Protein AF-A0A372L8Y6-F1 (afdb_monomer)

Radius of gyration: 13.21 Å; Cα contacts (8 Å, |Δi|>4): 202; chains: 1; bounding box: 36×25×29 Å

pLDDT: mean 92.9, std 7.38, range [59.97, 98.44]

Nearest PDB structures (foldseek):
  2rij-assembly1_A  TM=4.657E-01  e=1.083E+00  Campylobacter jejuni

Organism: NCBI:txid2303991

Structure (mmCIF, N/CA/C/O backbone):
data_AF-A0A372L8Y6-F1
#
_entry.id   AF-A0A372L8Y6-F1
#
loop_
_atom_site.group_PDB
_atom_site.id
_atom_site.type_symbol
_atom_site.label_atom_id
_atom_site.label_alt_id
_atom_site.label_comp_id
_atom_site.label_asym_id
_atom_site.label_entity_id
_atom_site.label_seq_id
_atom_site.pdbx_PDB_ins_code
_atom_site.Cartn_x
_atom_site.Cartn_y
_atom_site.Cartn_z
_atom_site.occupancy
_atom_site.B_iso_or_equiv
_atom_site.auth_seq_id
_atom_site.auth_comp_id
_atom_site.auth_asym_id
_atom_site.auth_atom_id
_atom_site.pdbx_PDB_model_num
ATOM 1 N N . MET A 1 1 ? 13.434 10.264 12.057 1.00 64.44 1 MET A N 1
ATOM 2 C CA . MET A 1 1 ? 13.330 9.261 10.989 1.00 64.44 1 MET A CA 1
ATOM 3 C C . MET A 1 1 ? 11.867 9.217 10.657 1.00 64.44 1 MET A C 1
ATOM 5 O O . MET A 1 1 ? 1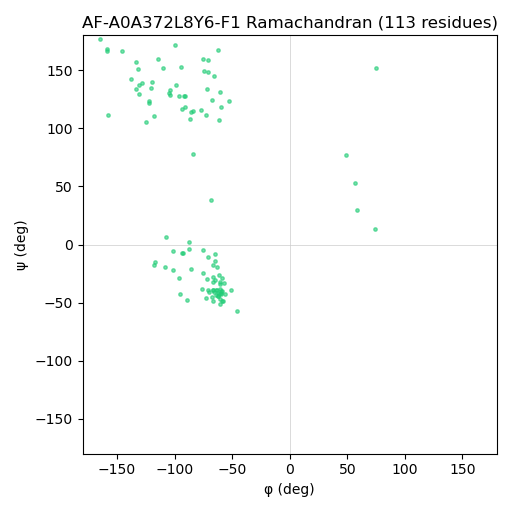1.068 8.880 11.531 1.00 64.44 1 MET A O 1
ATOM 9 N N . ASP A 1 2 ? 11.541 9.712 9.476 1.00 88.69 2 ASP A N 1
ATOM 10 C CA . ASP A 1 2 ? 10.161 9.926 9.073 1.00 88.69 2 ASP A CA 1
ATOM 11 C C . ASP A 1 2 ? 9.688 8.659 8.370 1.00 88.69 2 ASP A C 1
ATOM 13 O O . ASP A 1 2 ? 10.374 8.133 7.499 1.00 88.69 2 ASP A O 1
ATOM 17 N N . ILE A 1 3 ? 8.555 8.111 8.807 1.00 93.94 3 ILE A N 1
ATOM 18 C CA . ILE A 1 3 ? 7.984 6.907 8.205 1.00 93.94 3 ILE A CA 1
ATOM 19 C C . ILE A 1 3 ? 6.808 7.329 7.344 1.00 93.94 3 ILE A C 1
ATOM 21 O O . ILE A 1 3 ? 5.892 8.003 7.815 1.00 93.94 3 ILE A O 1
ATOM 25 N N . GLU A 1 4 ? 6.808 6.877 6.099 1.00 95.62 4 GLU A N 1
ATOM 26 C CA . GLU A 1 4 ? 5.726 7.103 5.155 1.00 95.62 4 GLU A CA 1
ATOM 27 C C . GLU A 1 4 ? 5.140 5.770 4.698 1.00 95.62 4 GLU A C 1
ATOM 29 O O . GLU A 1 4 ? 5.857 4.802 4.450 1.00 95.62 4 GLU A O 1
ATOM 34 N N . VAL A 1 5 ? 3.814 5.723 4.574 1.00 97.25 5 VAL A N 1
ATOM 35 C CA . VAL A 1 5 ? 3.105 4.593 3.968 1.00 97.25 5 VAL A CA 1
ATOM 36 C C . VAL A 1 5 ? 2.117 5.139 2.945 1.00 97.25 5 VAL A C 1
ATOM 38 O O . VAL A 1 5 ? 1.373 6.077 3.246 1.00 97.25 5 VAL A O 1
ATOM 41 N N . PHE A 1 6 ? 2.132 4.607 1.725 1.00 97.81 6 PHE A N 1
ATOM 42 C CA . PHE A 1 6 ? 1.326 5.112 0.610 1.00 97.81 6 PHE A CA 1
ATOM 43 C C . PHE A 1 6 ? 1.111 4.061 -0.487 1.00 97.81 6 PHE A C 1
ATOM 45 O O . PHE A 1 6 ? 1.762 3.021 -0.506 1.00 97.81 6 PHE A O 1
ATOM 52 N N . ILE A 1 7 ? 0.202 4.349 -1.423 1.00 98.38 7 ILE A N 1
ATOM 53 C CA . ILE A 1 7 ? 0.027 3.583 -2.661 1.00 98.38 7 ILE A CA 1
ATOM 54 C C . ILE A 1 7 ? 0.812 4.268 -3.784 1.00 98.38 7 ILE A C 1
ATOM 56 O O . ILE A 1 7 ? 0.653 5.475 -4.015 1.00 98.38 7 ILE A O 1
ATOM 60 N N . GLY A 1 8 ? 1.651 3.500 -4.471 1.00 97.81 8 GLY A N 1
ATOM 61 C CA . GLY A 1 8 ? 2.464 3.913 -5.609 1.00 97.81 8 GLY A CA 1
ATOM 62 C C . GLY A 1 8 ? 2.073 3.227 -6.920 1.00 97.81 8 GLY A C 1
ATOM 63 O O . GLY A 1 8 ? 1.420 2.178 -6.932 1.00 97.81 8 GLY A O 1
ATOM 64 N N . ASP A 1 9 ? 2.469 3.845 -8.031 1.00 97.44 9 ASP A N 1
ATOM 65 C CA . ASP A 1 9 ? 2.286 3.320 -9.385 1.00 97.44 9 ASP A CA 1
ATOM 66 C C . ASP A 1 9 ? 3.415 2.348 -9.748 1.00 97.44 9 ASP A C 1
ATOM 68 O O . ASP A 1 9 ? 4.569 2.746 -9.870 1.00 97.44 9 ASP A O 1
ATOM 72 N N . LEU A 1 10 ? 3.085 1.070 -9.952 1.00 96.19 10 LEU A N 1
ATOM 73 C CA . LEU A 1 10 ? 4.059 0.053 -10.373 1.00 96.19 10 LEU A CA 1
ATOM 74 C C . LEU A 1 10 ? 4.517 0.219 -11.829 1.00 96.19 10 LEU A C 1
ATOM 76 O O . LEU A 1 10 ? 5.453 -0.450 -12.250 1.00 96.19 10 LEU A O 1
ATOM 80 N N . SER A 1 11 ? 3.849 1.079 -12.599 1.00 95.00 11 SER A N 1
ATOM 81 C CA . SER A 1 11 ? 4.221 1.415 -13.977 1.00 95.00 11 SER A CA 1
ATOM 82 C C . SER A 1 11 ? 5.234 2.561 -14.045 1.00 95.00 11 SER A C 1
ATOM 84 O O . SER A 1 11 ? 5.558 3.016 -15.143 1.00 95.00 11 SER A O 1
ATOM 86 N N . ASP A 1 12 ? 5.674 3.074 -12.893 1.00 93.94 12 ASP A N 1
ATOM 87 C CA . ASP A 1 12 ? 6.681 4.121 -12.809 1.00 93.94 12 ASP A CA 1
ATOM 88 C C . ASP A 1 12 ? 7.994 3.651 -13.466 1.00 93.94 12 ASP A C 1
ATOM 90 O O . ASP A 1 12 ? 8.566 2.659 -13.016 1.00 93.94 12 ASP A O 1
ATOM 94 N N . PRO A 1 13 ? 8.481 4.319 -14.532 1.00 91.75 13 PRO A N 1
ATOM 95 C CA . PRO A 1 13 ? 9.697 3.904 -15.231 1.00 91.75 13 PRO A CA 1
ATOM 96 C C . PRO A 1 13 ? 10.959 3.973 -14.363 1.00 91.75 13 PRO A C 1
ATOM 98 O O . PRO A 1 13 ? 11.948 3.327 -14.707 1.00 91.75 13 PRO A O 1
ATOM 101 N N . ASP A 1 14 ? 10.930 4.741 -13.271 1.00 90.06 14 ASP A N 1
ATOM 102 C CA . ASP A 1 14 ? 12.045 4.858 -12.329 1.00 90.06 14 ASP A CA 1
ATOM 103 C C . ASP A 1 14 ? 12.009 3.771 -11.235 1.00 90.06 14 ASP A C 1
ATOM 105 O O . ASP A 1 14 ? 12.933 3.674 -10.425 1.00 90.06 14 ASP A O 1
ATOM 109 N N . PHE A 1 15 ? 10.968 2.928 -11.219 1.00 93.06 15 PHE A N 1
ATOM 110 C CA . PHE A 1 15 ? 10.799 1.838 -10.266 1.00 93.06 15 PHE A CA 1
ATOM 111 C C . PHE A 1 15 ? 11.088 0.472 -10.893 1.00 93.06 15 PHE A C 1
ATOM 113 O O . PHE A 1 15 ? 10.522 0.098 -11.919 1.00 93.06 15 PHE A O 1
ATOM 120 N N . ASP A 1 16 ? 11.916 -0.323 -10.216 1.00 91.88 16 ASP A N 1
ATOM 121 C CA . ASP A 1 16 ? 12.190 -1.708 -10.581 1.00 91.88 16 ASP A CA 1
ATOM 122 C C . ASP A 1 16 ? 11.902 -2.648 -9.407 1.00 91.88 16 ASP A C 1
ATOM 124 O O . ASP A 1 16 ? 12.673 -2.767 -8.448 1.00 91.88 16 ASP A O 1
ATOM 128 N N . TYR A 1 17 ? 10.784 -3.365 -9.506 1.00 91.06 17 TYR A N 1
ATOM 129 C CA . TYR A 1 17 ? 10.394 -4.348 -8.503 1.00 91.06 17 TYR A CA 1
ATOM 130 C C . TYR A 1 17 ? 11.336 -5.563 -8.443 1.00 91.06 17 TYR A C 1
ATOM 132 O O . TYR A 1 17 ? 11.526 -6.151 -7.379 1.00 91.06 17 TYR A O 1
ATOM 140 N N . GLU A 1 18 ? 11.930 -5.963 -9.567 1.00 86.38 18 GLU A N 1
ATOM 141 C CA . GLU A 1 18 ? 12.688 -7.210 -9.681 1.00 86.38 18 GLU A CA 1
ATOM 142 C C . GLU A 1 18 ? 14.162 -7.023 -9.328 1.00 86.38 18 GLU A C 1
ATOM 144 O O . GLU A 1 18 ? 14.719 -7.809 -8.548 1.00 86.38 18 GLU A O 1
ATOM 149 N N . THR A 1 19 ? 14.794 -5.984 -9.879 1.00 73.69 19 THR A N 1
ATOM 150 C CA . THR A 1 19 ? 16.252 -5.817 -9.815 1.00 73.69 19 THR A CA 1
ATOM 151 C C . THR A 1 19 ? 16.734 -4.823 -8.766 1.00 73.69 19 THR A C 1
ATOM 153 O O . THR A 1 19 ? 17.932 -4.797 -8.494 1.00 73.69 19 THR A O 1
ATOM 156 N N . GLY A 1 20 ? 15.816 -4.126 -8.085 1.00 62.38 20 GLY A N 1
ATOM 157 C CA . GLY A 1 20 ? 16.058 -3.487 -6.793 1.00 62.38 20 GLY A CA 1
ATOM 158 C C . GLY A 1 20 ? 17.329 -2.642 -6.735 1.00 62.38 20 GLY A C 1
ATOM 159 O O . GLY A 1 20 ? 18.322 -3.078 -6.152 1.00 62.38 20 GLY A O 1
ATOM 160 N N . SER A 1 21 ? 17.316 -1.429 -7.298 1.00 62.97 21 SER A N 1
ATOM 161 C CA . SER A 1 21 ? 18.351 -0.452 -6.947 1.00 62.97 21 SER A CA 1
ATOM 162 C C . SER A 1 21 ? 18.214 -0.182 -5.452 1.00 62.97 21 SER A C 1
ATOM 164 O O . SER A 1 21 ? 17.258 0.452 -5.028 1.00 62.97 21 SER A O 1
ATOM 166 N N . TRP A 1 22 ? 19.140 -0.684 -4.636 1.00 70.00 22 TRP A N 1
ATOM 167 C CA . TRP A 1 22 ? 19.181 -0.464 -3.184 1.00 70.00 22 TRP A CA 1
ATOM 168 C C . TRP A 1 22 ? 19.510 1.002 -2.841 1.00 70.00 22 TRP A C 1
ATOM 170 O O . TRP A 1 22 ? 20.336 1.276 -1.982 1.00 70.00 22 TRP A O 1
ATOM 180 N N . SER A 1 23 ? 18.996 1.960 -3.600 1.00 80.31 23 SER A N 1
ATOM 181 C CA . SER A 1 23 ? 19.007 3.379 -3.296 1.00 80.31 23 SER A CA 1
ATOM 182 C C . SER A 1 23 ? 17.883 4.036 -4.092 1.00 80.31 23 SER A C 1
ATOM 184 O O . SER A 1 23 ? 17.946 4.094 -5.322 1.00 80.31 23 SER A O 1
ATOM 186 N N . GLY A 1 24 ? 16.851 4.505 -3.390 1.00 81.81 24 GLY A N 1
ATOM 187 C CA . GLY A 1 24 ? 15.766 5.313 -3.954 1.00 81.81 24 GLY A CA 1
ATOM 188 C C . GLY A 1 24 ? 14.759 4.556 -4.826 1.00 81.81 24 GLY A C 1
ATOM 189 O O . GLY A 1 24 ? 13.970 5.196 -5.512 1.00 81.81 24 GLY A O 1
ATOM 190 N N . ASN A 1 25 ? 14.759 3.221 -4.809 1.00 91.19 25 ASN A N 1
ATOM 191 C CA . ASN A 1 25 ? 13.838 2.410 -5.608 1.00 91.19 25 ASN A CA 1
ATOM 192 C C . ASN A 1 25 ? 12.482 2.233 -4.913 1.00 91.19 25 ASN A C 1
ATOM 194 O O . ASN A 1 25 ? 12.167 1.201 -4.308 1.00 91.19 25 ASN A O 1
ATOM 198 N N . ILE A 1 26 ? 11.687 3.290 -5.007 1.00 93.19 26 ILE A N 1
ATOM 199 C CA . ILE A 1 26 ? 10.307 3.349 -4.541 1.00 93.19 26 ILE A CA 1
ATOM 200 C C . ILE A 1 26 ? 9.428 3.852 -5.688 1.00 93.19 26 ILE A C 1
ATOM 202 O O . ILE A 1 26 ? 9.834 4.775 -6.392 1.00 93.19 26 ILE A O 1
ATOM 206 N N . PRO A 1 27 ? 8.233 3.282 -5.900 1.00 94.81 27 PRO A N 1
ATOM 207 C CA . PRO A 1 27 ? 7.361 3.741 -6.966 1.00 94.81 27 PRO A CA 1
ATOM 208 C C . PRO A 1 27 ? 6.787 5.115 -6.632 1.00 94.81 27 PRO A C 1
ATOM 210 O O . PRO A 1 27 ? 6.496 5.433 -5.472 1.00 94.81 27 PRO A O 1
ATOM 213 N N . LYS A 1 28 ? 6.539 5.920 -7.663 1.00 95.94 28 LYS A N 1
ATOM 214 C CA 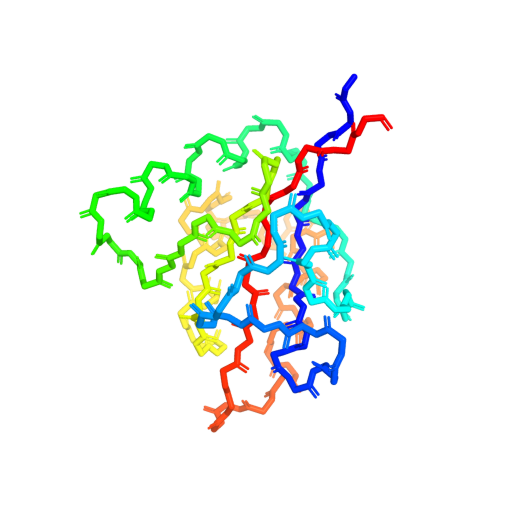. LYS A 1 28 ? 5.881 7.216 -7.541 1.00 95.94 28 LYS A CA 1
ATOM 215 C C . LYS A 1 28 ? 4.555 7.093 -6.799 1.00 95.94 28 LYS A C 1
ATOM 217 O O . LYS A 1 28 ? 3.632 6.398 -7.228 1.00 95.94 28 LYS A O 1
ATOM 222 N N . ARG A 1 29 ? 4.431 7.851 -5.709 1.00 97.31 29 ARG A N 1
ATOM 223 C CA . ARG A 1 29 ? 3.204 7.953 -4.915 1.00 97.31 29 ARG A CA 1
ATOM 224 C C . ARG A 1 29 ? 2.039 8.498 -5.746 1.00 97.31 29 ARG A C 1
ATOM 226 O O . ARG A 1 29 ? 2.149 9.559 -6.360 1.00 97.31 29 ARG A O 1
ATOM 233 N N . ILE A 1 30 ? 0.901 7.810 -5.675 1.00 98.06 30 ILE A N 1
ATOM 234 C CA . ILE A 1 30 ? -0.363 8.220 -6.305 1.00 98.06 30 ILE A CA 1
ATOM 235 C C . ILE A 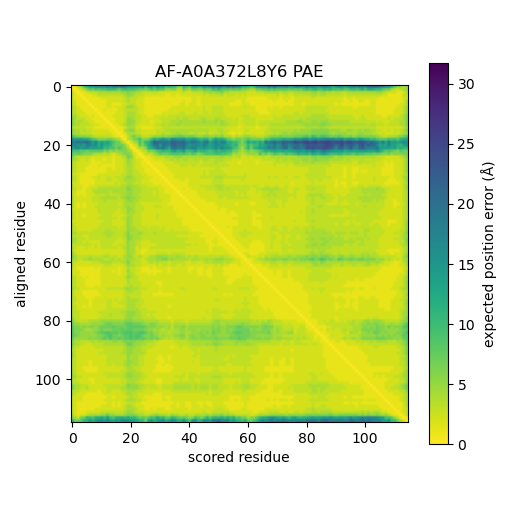1 30 ? -1.494 8.466 -5.300 1.00 98.06 30 ILE A C 1
ATOM 237 O O . ILE A 1 30 ? -2.460 9.141 -5.643 1.00 98.06 30 ILE A O 1
ATOM 241 N N . SER A 1 31 ? -1.379 7.977 -4.060 1.00 97.38 31 SER A N 1
ATOM 242 C CA . SER A 1 31 ? -2.352 8.248 -2.994 1.00 97.38 31 SER A CA 1
ATOM 243 C C . SER A 1 31 ? -1.906 9.348 -2.025 1.00 97.38 31 SER A C 1
ATOM 245 O O . SER A 1 31 ? -0.749 9.782 -1.992 1.00 97.38 31 SER A O 1
ATOM 247 N N . GLY A 1 32 ? -2.823 9.753 -1.143 1.00 96.31 32 GLY A N 1
ATOM 248 C CA . GLY A 1 32 ? -2.448 10.360 0.136 1.00 96.31 32 GLY A CA 1
ATOM 249 C C . GLY A 1 32 ? -1.648 9.38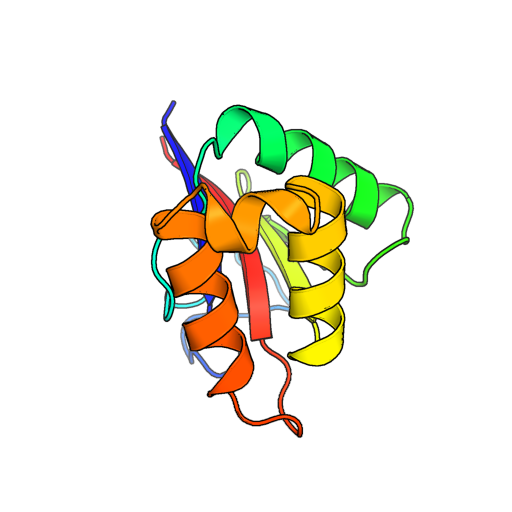9 1.017 1.00 96.31 32 GLY A C 1
ATOM 250 O O . GLY A 1 32 ? -1.588 8.189 0.738 1.00 96.31 32 GLY A O 1
ATOM 251 N N . TYR A 1 33 ? -1.031 9.909 2.074 1.00 96.31 33 TYR A N 1
ATOM 252 C CA . TYR A 1 33 ? -0.350 9.078 3.065 1.00 96.31 33 TYR A CA 1
ATOM 253 C C . TYR A 1 33 ? -1.349 8.353 3.965 1.00 96.31 33 TYR A C 1
ATOM 255 O O . TYR A 1 33 ? -2.429 8.868 4.262 1.00 96.31 33 TYR A O 1
ATOM 263 N N . PHE A 1 34 ? -0.961 7.169 4.421 1.00 96.25 34 PHE A N 1
ATOM 264 C CA . PHE A 1 34 ? -1.701 6.412 5.419 1.00 96.25 34 PHE A CA 1
ATOM 265 C C . PHE A 1 34 ? -1.555 7.083 6.793 1.00 96.25 34 PHE A C 1
ATOM 267 O O . PHE A 1 34 ? -0.437 7.436 7.182 1.00 96.25 34 PHE A O 1
ATOM 274 N N . PRO A 1 35 ? -2.648 7.258 7.558 1.00 94.62 35 PRO A N 1
ATOM 275 C CA . PRO A 1 35 ? -2.561 7.776 8.918 1.00 94.62 35 PRO A CA 1
ATOM 276 C C . PRO A 1 35 ? -1.821 6.801 9.840 1.00 94.62 35 PRO A C 1
ATOM 278 O O . PRO A 1 35 ? -1.974 5.588 9.722 1.00 94.62 35 PRO A O 1
ATOM 281 N N . ASN A 1 36 ? -1.065 7.332 10.804 1.00 93.31 36 ASN A N 1
ATOM 282 C CA . ASN A 1 36 ? -0.260 6.568 11.772 1.00 93.31 36 ASN A CA 1
ATOM 283 C C . ASN A 1 36 ? 0.777 5.610 11.135 1.00 93.31 36 ASN A C 1
ATOM 285 O O . ASN A 1 36 ? 0.821 4.429 11.497 1.00 93.31 36 ASN A O 1
ATOM 289 N N . PRO A 1 37 ? 1.651 6.092 10.231 1.00 94.56 37 PRO A N 1
ATOM 290 C CA . PRO A 1 37 ? 2.572 5.241 9.473 1.00 94.56 37 PRO A CA 1
ATOM 291 C C . PRO A 1 37 ? 3.543 4.452 10.369 1.00 94.56 37 PRO A C 1
ATOM 293 O O . PRO A 1 37 ? 3.822 3.292 10.079 1.00 94.56 37 PRO A O 1
ATOM 296 N N . HIS A 1 38 ? 3.950 5.001 11.521 1.00 93.75 38 HIS A N 1
ATOM 297 C CA . HIS A 1 38 ? 4.777 4.294 12.511 1.00 93.75 38 HIS A CA 1
ATOM 298 C C . HIS A 1 38 ? 4.139 3.007 13.059 1.00 93.75 38 HIS A C 1
ATOM 300 O O . HIS A 1 38 ? 4.854 2.075 13.416 1.00 93.75 38 HIS A O 1
ATOM 306 N N . ASN A 1 39 ? 2.805 2.931 13.114 1.00 93.06 39 ASN A N 1
ATOM 307 C CA . ASN A 1 39 ? 2.099 1.727 13.560 1.00 93.06 39 ASN A CA 1
ATOM 308 C C . ASN A 1 39 ? 1.885 0.720 12.423 1.00 93.06 39 ASN A C 1
ATOM 310 O O . ASN A 1 39 ? 1.621 -0.454 12.684 1.00 93.06 39 ASN A O 1
ATOM 314 N N . ILE A 1 40 ? 1.936 1.182 11.172 1.00 94.31 40 ILE A N 1
ATOM 315 C CA . ILE A 1 40 ? 1.591 0.392 9.985 1.00 94.31 40 ILE A CA 1
ATOM 316 C C . ILE A 1 40 ? 2.825 -0.224 9.368 1.00 94.31 40 ILE A C 1
ATOM 318 O O . ILE A 1 40 ? 2.789 -1.398 9.025 1.00 94.31 40 ILE A O 1
ATOM 322 N N . PHE A 1 41 ? 3.909 0.540 9.279 1.00 95.06 41 PHE A N 1
ATOM 323 C CA . PHE A 1 41 ? 5.185 0.083 8.753 1.00 95.06 41 PHE A CA 1
ATOM 324 C C . PHE A 1 41 ? 5.598 -1.293 9.303 1.00 95.06 41 PHE A C 1
ATOM 326 O O . PHE A 1 41 ? 5.705 -2.223 8.503 1.00 95.06 41 PHE A O 1
ATOM 333 N N . PRO A 1 42 ? 5.713 -1.508 10.633 1.00 94.19 42 PRO A N 1
ATOM 334 C CA . PRO A 1 42 ? 6.126 -2.812 11.151 1.00 94.19 42 PRO A CA 1
ATOM 335 C C . PRO A 1 42 ? 5.116 -3.924 10.841 1.00 94.19 42 PRO A C 1
ATOM 337 O O . PRO A 1 42 ? 5.513 -5.068 10.647 1.00 94.19 42 PRO A O 1
ATOM 340 N N . LYS A 1 43 ? 3.816 -3.609 10.754 1.00 95.12 43 LYS A N 1
ATOM 341 C CA . LYS A 1 43 ? 2.782 -4.588 10.383 1.00 95.12 43 LYS A CA 1
ATOM 342 C C . LYS A 1 43 ? 2.878 -4.980 8.911 1.00 95.12 43 LYS A C 1
ATOM 344 O O . LYS A 1 43 ? 2.659 -6.140 8.587 1.00 95.12 43 LYS A O 1
ATOM 349 N N . LEU A 1 44 ? 3.170 -4.028 8.024 1.00 94.69 44 LEU A N 1
ATOM 350 C CA . LEU A 1 44 ? 3.303 -4.308 6.598 1.00 94.69 44 LEU A CA 1
ATOM 351 C C . LEU A 1 44 ? 4.534 -5.174 6.328 1.00 94.69 44 LEU A C 1
ATOM 353 O O . LEU A 1 44 ? 4.422 -6.169 5.618 1.00 94.69 44 LEU A O 1
ATOM 357 N N . VAL A 1 45 ? 5.669 -4.828 6.941 1.00 95.06 45 VAL A N 1
ATOM 358 C CA . VAL A 1 45 ? 6.901 -5.625 6.858 1.00 95.06 45 VAL A CA 1
ATOM 359 C C . VAL A 1 45 ? 6.648 -7.048 7.362 1.00 95.06 45 VAL A C 1
ATOM 361 O O . VAL A 1 45 ? 6.916 -8.002 6.640 1.00 95.06 45 VAL A O 1
ATOM 364 N N . ASP A 1 46 ? 6.013 -7.203 8.528 1.00 95.75 46 ASP A N 1
ATOM 365 C CA . ASP A 1 46 ? 5.670 -8.517 9.090 1.00 95.75 46 ASP A CA 1
ATOM 366 C C . ASP A 1 46 ? 4.750 -9.340 8.165 1.00 95.75 46 ASP A C 1
ATOM 368 O O . ASP A 1 46 ? 4.969 -10.537 7.979 1.00 95.75 46 ASP A O 1
ATOM 372 N N . LYS A 1 47 ? 3.760 -8.710 7.514 1.00 95.19 47 LYS A N 1
ATOM 373 C CA . LYS A 1 47 ? 2.890 -9.373 6.525 1.00 95.19 47 LYS A CA 1
ATOM 374 C C . LYS A 1 47 ? 3.651 -9.844 5.283 1.00 95.19 47 LYS A C 1
ATOM 376 O O . LYS A 1 47 ? 3.355 -10.926 4.771 1.00 95.19 47 LYS A O 1
ATOM 381 N N . ILE A 1 48 ? 4.614 -9.058 4.801 1.00 95.19 48 ILE A N 1
ATOM 382 C CA . ILE A 1 48 ? 5.482 -9.427 3.673 1.00 95.19 48 ILE A CA 1
ATOM 383 C C . ILE A 1 48 ? 6.392 -10.595 4.071 1.00 95.19 48 ILE A C 1
ATOM 385 O O . ILE A 1 48 ? 6.438 -11.607 3.370 1.00 95.19 48 ILE A O 1
ATOM 389 N N . ASP A 1 49 ? 7.053 -10.503 5.224 1.00 94.75 49 ASP A N 1
AT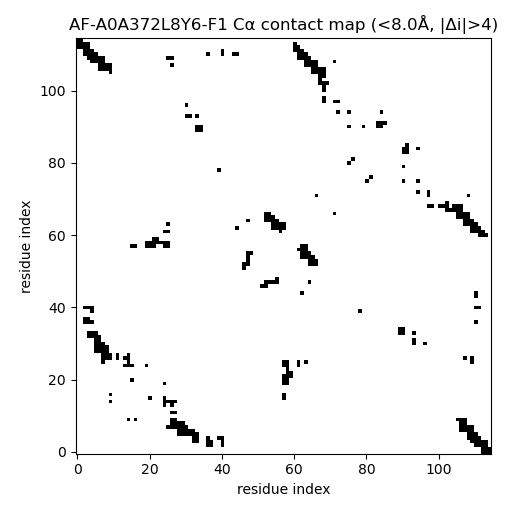OM 390 C CA . ASP A 1 49 ? 7.986 -11.522 5.716 1.00 94.75 49 ASP A CA 1
ATOM 391 C C . ASP A 1 49 ? 7.287 -12.866 5.971 1.00 94.75 49 ASP A C 1
ATOM 393 O O . ASP A 1 49 ? 7.811 -13.935 5.637 1.00 94.75 49 ASP A O 1
ATOM 397 N N . LYS A 1 50 ? 6.058 -12.823 6.500 1.00 96.12 50 LYS A N 1
ATOM 398 C CA . LYS A 1 50 ? 5.193 -13.998 6.691 1.00 96.12 50 LYS A CA 1
ATOM 399 C C . LYS A 1 50 ? 4.555 -14.515 5.404 1.00 96.12 50 LYS A C 1
ATOM 401 O O . LYS A 1 50 ? 3.910 -15.563 5.440 1.00 96.12 50 LYS A O 1
ATOM 406 N N . LYS A 1 51 ? 4.746 -13.826 4.273 1.00 93.94 51 LYS A N 1
ATOM 407 C CA . LYS A 1 51 ? 4.131 -14.136 2.972 1.00 93.94 51 LYS A CA 1
ATOM 408 C C . LYS A 1 51 ? 2.597 -14.127 3.013 1.00 93.94 51 LYS A C 1
ATOM 410 O O . LYS A 1 51 ? 1.957 -14.852 2.256 1.00 93.94 51 LYS A O 1
ATOM 415 N N . GLU A 1 52 ? 2.010 -13.314 3.892 1.00 94.38 52 GLU A N 1
ATOM 416 C CA . GLU A 1 52 ? 0.563 -13.049 3.907 1.00 94.38 52 GLU A CA 1
ATOM 417 C C . GLU A 1 52 ? 0.152 -12.170 2.720 1.00 94.38 52 GLU A C 1
ATOM 419 O O . GLU A 1 52 ? -0.966 -12.280 2.224 1.00 94.38 52 GLU A O 1
ATOM 424 N N . ILE A 1 53 ? 1.070 -11.319 2.254 1.00 95.12 53 ILE A N 1
ATOM 425 C CA . ILE A 1 53 ? 0.941 -10.528 1.030 1.00 95.12 53 ILE A CA 1
ATOM 426 C C . ILE A 1 53 ? 2.208 -10.662 0.185 1.00 95.12 53 ILE A C 1
ATOM 428 O O . ILE A 1 53 ? 3.304 -10.861 0.713 1.00 95.12 53 ILE A O 1
ATOM 432 N N . THR A 1 54 ? 2.066 -10.541 -1.135 1.00 95.19 54 THR A N 1
ATOM 433 C CA . THR A 1 54 ? 3.215 -10.573 -2.046 1.00 95.19 54 THR A CA 1
ATOM 434 C C . THR A 1 54 ? 3.929 -9.231 -1.993 1.00 95.19 54 THR A C 1
ATOM 436 O O . THR A 1 54 ? 3.370 -8.212 -2.388 1.00 95.19 54 THR A O 1
ATOM 439 N N . GLY A 1 55 ? 5.168 -9.224 -1.519 1.00 95.31 55 GLY A N 1
ATOM 440 C CA . GLY A 1 55 ? 5.989 -8.025 -1.453 1.00 95.31 55 GLY A CA 1
ATOM 441 C C . GLY A 1 55 ? 7.453 -8.349 -1.223 1.00 95.31 55 GLY A C 1
ATOM 442 O O . GLY A 1 55 ? 7.827 -9.512 -1.052 1.00 95.31 55 GLY A O 1
ATOM 443 N N . ARG A 1 56 ? 8.283 -7.310 -1.216 1.00 94.69 56 ARG A N 1
ATOM 444 C CA . ARG A 1 56 ? 9.708 -7.410 -0.891 1.00 94.69 56 ARG A CA 1
ATOM 445 C C . ARG A 1 56 ? 10.273 -6.067 -0.460 1.00 94.69 56 ARG A C 1
ATOM 447 O O . ARG A 1 56 ? 9.675 -5.021 -0.703 1.00 94.69 56 ARG A O 1
ATOM 454 N N .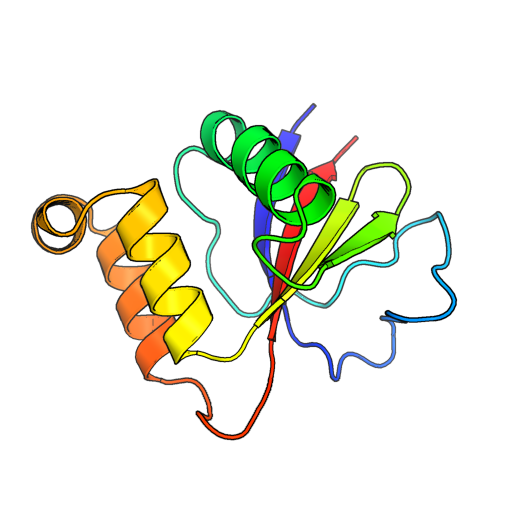 GLN A 1 57 ? 11.464 -6.116 0.120 1.00 94.19 57 GLN A N 1
ATOM 455 C CA . GLN A 1 57 ? 12.307 -4.940 0.257 1.00 94.19 57 GLN A CA 1
ATOM 456 C C . GLN A 1 57 ? 12.770 -4.491 -1.140 1.00 94.19 57 GLN A C 1
ATOM 458 O O . GLN A 1 57 ? 13.3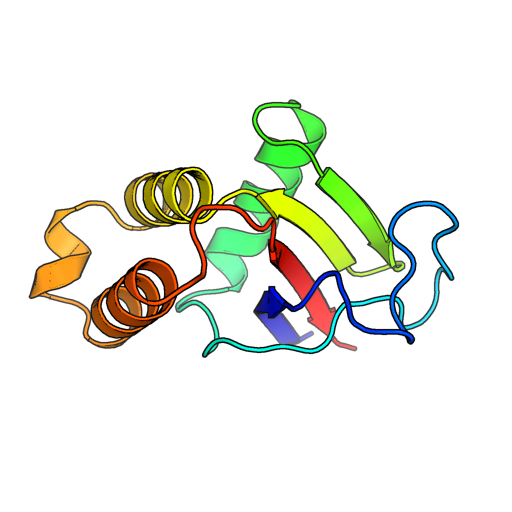19 -5.296 -1.902 1.00 94.19 57 GLN A O 1
ATOM 463 N N . THR A 1 58 ? 12.495 -3.235 -1.486 1.00 92.94 58 THR A N 1
ATOM 464 C CA . THR A 1 58 ? 12.866 -2.625 -2.774 1.00 92.94 58 THR A CA 1
ATOM 465 C C . THR A 1 58 ? 13.984 -1.598 -2.629 1.00 92.94 58 THR A C 1
ATOM 467 O O . THR A 1 58 ? 14.679 -1.350 -3.609 1.00 92.94 58 THR A O 1
ATOM 470 N N . ASP A 1 59 ? 14.204 -1.081 -1.415 1.00 91.50 59 ASP A N 1
ATOM 471 C CA . ASP A 1 59 ? 15.282 -0.163 -1.026 1.00 91.50 59 ASP A CA 1
ATOM 472 C C . ASP A 1 59 ? 15.733 -0.440 0.432 1.00 91.50 59 ASP A C 1
ATOM 474 O O . ASP A 1 59 ? 15.022 -1.128 1.164 1.00 91.50 59 ASP A O 1
ATOM 478 N N . TRP A 1 60 ? 16.880 0.088 0.896 1.00 88.62 60 TRP A N 1
ATOM 479 C CA . TRP A 1 60 ? 17.370 -0.127 2.277 1.00 88.62 60 TRP A CA 1
ATOM 480 C C . TRP A 1 60 ? 16.325 0.171 3.349 1.00 88.62 60 TRP A C 1
ATOM 482 O O . TRP A 1 60 ? 16.250 -0.560 4.334 1.00 88.62 60 TRP A O 1
ATOM 492 N N . GLY A 1 61 ? 15.534 1.224 3.149 1.00 90.94 61 GLY A N 1
ATOM 493 C CA . GLY A 1 61 ? 14.481 1.631 4.073 1.00 90.94 61 GLY A CA 1
ATOM 494 C C . GLY A 1 61 ? 13.072 1.351 3.565 1.00 90.94 61 GLY A C 1
ATOM 495 O O . GLY A 1 61 ? 12.128 1.806 4.203 1.00 90.94 61 GLY A O 1
ATOM 496 N N . SER A 1 62 ? 12.895 0.663 2.429 1.00 93.62 62 SER A N 1
ATOM 497 C CA . SER A 1 62 ? 11.583 0.562 1.782 1.00 93.62 62 SER A CA 1
ATOM 498 C C . SER A 1 62 ? 11.161 -0.847 1.397 1.00 93.62 62 SER A C 1
ATOM 500 O O . SER A 1 62 ? 11.921 -1.627 0.819 1.00 93.62 62 SER A O 1
ATOM 502 N N . TRP A 1 63 ? 9.889 -1.129 1.662 1.00 95.75 63 TRP A N 1
ATOM 503 C CA . TRP A 1 63 ? 9.194 -2.349 1.293 1.00 95.75 63 TRP A CA 1
ATOM 504 C C . TRP A 1 63 ? 8.007 -2.010 0.409 1.00 95.75 63 TRP A C 1
ATOM 506 O O . TRP A 1 63 ? 7.213 -1.128 0.735 1.00 95.75 63 TRP A O 1
ATOM 516 N N . THR A 1 64 ? 7.858 -2.764 -0.675 1.00 96.75 64 THR A N 1
ATOM 517 C CA . THR A 1 64 ? 6.732 -2.637 -1.598 1.00 96.75 64 THR A CA 1
ATOM 518 C C . THR A 1 64 ? 6.001 -3.971 -1.695 1.00 96.75 64 THR A C 1
ATOM 520 O O . THR A 1 64 ? 6.602 -4.990 -2.042 1.00 96.75 64 THR A O 1
ATOM 523 N N . ALA A 1 65 ? 4.700 -3.964 -1.405 1.00 97.50 65 ALA A N 1
ATOM 524 C CA . ALA A 1 65 ? 3.793 -5.072 -1.694 1.00 97.50 65 ALA A CA 1
ATOM 525 C C . ALA A 1 65 ? 3.008 -4.809 -2.984 1.00 97.50 65 ALA A C 1
ATOM 527 O O . ALA A 1 65 ? 2.522 -3.701 -3.195 1.00 97.50 65 ALA A O 1
ATOM 528 N N . ILE A 1 66 ? 2.867 -5.826 -3.831 1.00 97.19 66 ILE A N 1
ATOM 529 C CA . ILE A 1 66 ? 2.092 -5.768 -5.073 1.00 97.19 66 ILE A CA 1
ATOM 530 C C . ILE A 1 66 ? 0.687 -6.276 -4.785 1.00 97.19 66 ILE A C 1
ATOM 532 O O . ILE A 1 66 ? 0.509 -7.446 -4.448 1.00 97.19 66 ILE A O 1
ATOM 536 N N . LEU A 1 67 ? -0.304 -5.400 -4.935 1.00 97.88 67 LEU A N 1
ATOM 537 C CA . LEU A 1 67 ? -1.688 -5.682 -4.564 1.00 97.88 67 LEU A CA 1
ATOM 538 C C . LEU A 1 67 ? -2.663 -5.158 -5.619 1.00 97.88 67 LEU A C 1
ATOM 540 O O . LEU A 1 67 ? -2.488 -4.070 -6.171 1.00 97.88 67 LEU A O 1
ATOM 544 N N . TYR A 1 68 ? -3.730 -5.907 -5.863 1.00 98.19 68 TYR A N 1
ATOM 545 C CA . TYR A 1 68 ? -4.916 -5.411 -6.554 1.00 98.19 68 TYR A CA 1
ATOM 546 C C . TYR A 1 68 ? -5.759 -4.512 -5.625 1.00 98.19 68 TYR A C 1
ATOM 548 O O . TYR A 1 68 ? -5.661 -4.612 -4.397 1.00 98.19 68 TYR A O 1
ATOM 556 N N . PRO A 1 69 ? -6.640 -3.645 -6.162 1.00 98.19 69 PRO A N 1
ATOM 557 C CA . PRO A 1 69 ? -7.463 -2.749 -5.340 1.00 98.19 69 PRO A CA 1
ATOM 558 C C . PRO A 1 69 ? -8.349 -3.443 -4.291 1.00 98.19 69 PRO A C 1
ATOM 560 O O . PRO A 1 69 ? -8.563 -2.906 -3.200 1.00 98.19 69 PRO A O 1
ATOM 563 N N . ASN A 1 7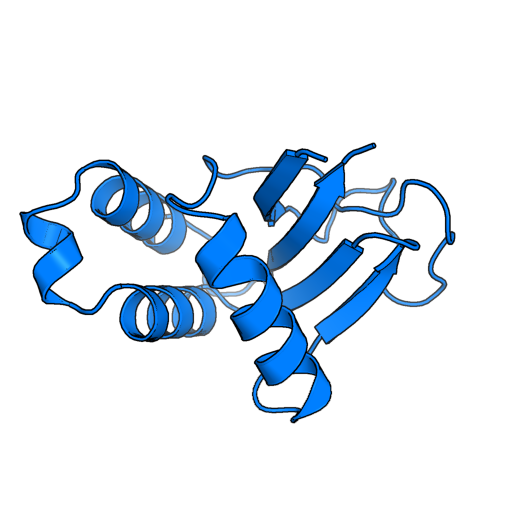0 ? -8.847 -4.650 -4.569 1.00 97.00 70 ASN A N 1
ATOM 564 C CA . ASN A 1 70 ? -9.590 -5.451 -3.590 1.00 97.00 70 ASN A CA 1
ATOM 565 C C . ASN A 1 70 ? -8.697 -5.902 -2.421 1.00 97.00 70 ASN A C 1
ATOM 567 O O . ASN A 1 70 ? -9.127 -5.865 -1.272 1.00 97.00 70 ASN A O 1
ATOM 571 N N . GLU A 1 71 ? -7.447 -6.276 -2.692 1.00 97.25 71 GLU A N 1
ATOM 572 C CA . GLU A 1 71 ? -6.481 -6.650 -1.658 1.00 97.25 71 GLU A CA 1
ATOM 573 C C . GLU A 1 71 ? -6.043 -5.427 -0.842 1.00 97.25 71 GLU A C 1
ATOM 575 O O . GLU A 1 71 ? -6.008 -5.497 0.384 1.00 97.25 71 GLU A O 1
ATOM 580 N N . LEU A 1 72 ? -5.815 -4.276 -1.490 1.00 97.50 72 LEU A N 1
ATOM 581 C CA . LEU A 1 72 ? -5.574 -2.999 -0.803 1.00 97.50 72 LEU A CA 1
ATOM 582 C C . LEU A 1 72 ? -6.721 -2.643 0.147 1.00 97.50 72 LEU A C 1
ATOM 584 O O . LEU A 1 72 ? -6.484 -2.221 1.277 1.00 97.50 72 LEU A O 1
ATOM 588 N N . THR A 1 73 ? -7.963 -2.841 -0.297 1.00 96.56 73 THR A N 1
ATOM 589 C CA . THR A 1 73 ? -9.150 -2.610 0.534 1.00 96.56 73 THR A CA 1
ATOM 590 C C . THR A 1 73 ? -9.130 -3.501 1.775 1.00 96.56 73 THR A C 1
ATOM 592 O O . THR A 1 73 ? -9.316 -2.994 2.879 1.00 96.56 73 THR A O 1
ATOM 595 N N . ASN A 1 74 ? -8.836 -4.795 1.614 1.00 95.31 74 ASN A N 1
ATOM 596 C CA . ASN A 1 74 ? -8.729 -5.732 2.734 1.00 95.31 74 ASN A CA 1
ATOM 597 C C . ASN A 1 74 ? -7.613 -5.332 3.705 1.00 95.31 74 ASN A C 1
ATOM 599 O O . ASN A 1 74 ? -7.830 -5.333 4.910 1.00 95.31 74 ASN A O 1
ATOM 603 N N . VAL A 1 75 ? -6.448 -4.918 3.199 1.00 94.69 75 VAL A N 1
ATOM 604 C CA . VAL A 1 75 ? -5.345 -4.447 4.049 1.00 94.69 75 VAL A CA 1
ATOM 605 C C . VAL A 1 75 ? -5.749 -3.199 4.839 1.00 94.69 75 VAL A C 1
ATOM 607 O O . VAL A 1 75 ? -5.459 -3.109 6.028 1.00 94.69 75 VAL A O 1
ATOM 610 N N . ILE A 1 76 ? -6.450 -2.244 4.222 1.00 94.69 76 ILE A N 1
ATOM 611 C CA . ILE A 1 76 ? -6.936 -1.049 4.927 1.00 94.69 76 ILE A CA 1
ATOM 612 C C . ILE A 1 76 ? -7.963 -1.432 6.007 1.00 94.69 76 ILE A C 1
ATOM 614 O O . ILE A 1 76 ? -7.876 -0.926 7.128 1.00 94.69 76 ILE A O 1
ATOM 618 N N . ILE A 1 77 ? -8.896 -2.344 5.709 1.00 94.19 77 ILE A N 1
ATOM 619 C CA . ILE A 1 77 ? -9.850 -2.880 6.696 1.00 94.19 77 ILE A CA 1
ATOM 620 C C . ILE A 1 77 ? -9.101 -3.538 7.864 1.00 94.19 77 ILE A C 1
ATOM 622 O O . ILE A 1 77 ? -9.375 -3.212 9.016 1.00 94.19 77 ILE A O 1
ATOM 626 N N . ASP A 1 78 ? -8.123 -4.400 7.588 1.00 93.06 78 ASP A N 1
ATOM 627 C CA . ASP A 1 78 ? -7.327 -5.096 8.607 1.00 93.06 78 ASP A CA 1
ATOM 628 C C . ASP A 1 78 ? -6.546 -4.127 9.508 1.00 93.06 78 ASP A C 1
ATOM 630 O O . ASP A 1 78 ? -6.392 -4.358 10.710 1.00 93.06 78 ASP A O 1
ATOM 634 N N . LEU A 1 79 ? -6.020 -3.040 8.937 1.00 92.69 79 LEU A N 1
ATOM 635 C CA . LEU A 1 79 ? -5.180 -2.086 9.663 1.00 92.69 79 LEU A CA 1
ATOM 636 C C . LEU A 1 79 ? -5.976 -1.162 10.589 1.00 92.69 79 LEU A C 1
ATOM 638 O O . LEU A 1 79 ? -5.489 -0.852 11.681 1.00 92.69 79 LEU A O 1
ATOM 642 N N . TYR A 1 80 ? -7.161 -0.717 10.162 1.00 93.69 80 TYR A N 1
ATOM 643 C CA . TYR A 1 80 ? -7.926 0.333 10.849 1.00 93.69 80 TYR A CA 1
ATOM 644 C C . TYR A 1 80 ? -9.286 -0.122 11.392 1.00 93.69 80 TYR A C 1
ATOM 646 O O . TYR A 1 80 ? -9.872 0.575 12.221 1.00 93.69 80 TYR A O 1
ATOM 654 N N . GLY A 1 81 ? -9.793 -1.270 10.952 1.00 93.19 81 GLY A N 1
ATOM 655 C CA . GLY A 1 81 ? -11.158 -1.721 11.209 1.00 93.19 81 GLY A CA 1
ATOM 656 C C . GLY A 1 81 ? -12.200 -0.976 10.369 1.00 93.19 81 GLY A C 1
ATOM 657 O O . GLY A 1 81 ? -12.025 0.191 10.014 1.00 93.19 81 GLY A O 1
ATOM 658 N N . GLU A 1 82 ? -13.321 -1.641 10.088 1.00 91.25 82 GLU A N 1
ATOM 659 C CA . GLU A 1 82 ? -14.407 -1.079 9.269 1.00 91.25 82 GLU A CA 1
ATOM 660 C C . GLU A 1 82 ? -15.015 0.193 9.878 1.00 91.25 82 GLU A C 1
ATOM 662 O O . GLU A 1 82 ? -15.355 1.121 9.145 1.00 91.25 82 GLU A O 1
ATOM 667 N N . GLN A 1 83 ? -15.095 0.295 11.214 1.00 89.00 83 GLN A N 1
ATOM 668 C CA . GLN A 1 83 ? -15.666 1.481 11.866 1.00 89.00 83 GLN A CA 1
ATOM 669 C C . GLN A 1 83 ? -14.898 2.776 11.560 1.00 89.00 83 GLN A C 1
ATOM 671 O O . GLN A 1 83 ? -15.485 3.858 11.553 1.00 89.00 83 GLN A O 1
ATOM 676 N N . SER A 1 84 ? -13.598 2.675 11.254 1.00 88.25 84 SER A N 1
ATOM 677 C CA . SER A 1 84 ? -12.766 3.839 10.941 1.00 88.25 84 SER A CA 1
ATOM 678 C C . SER A 1 84 ? -13.213 4.550 9.662 1.00 88.25 84 SER A C 1
ATOM 680 O O . SER A 1 84 ? -12.828 5.690 9.434 1.00 88.25 84 SER A O 1
ATOM 682 N N . PHE A 1 85 ? -14.056 3.932 8.831 1.00 87.25 85 PHE A N 1
ATOM 683 C CA . PHE A 1 85 ? -14.483 4.511 7.550 1.00 87.25 85 PHE A CA 1
ATOM 684 C C . PHE A 1 85 ? -15.504 5.630 7.730 1.00 87.25 85 PHE A C 1
ATOM 686 O O . PHE A 1 85 ? -15.624 6.504 6.868 1.00 87.25 85 PHE A O 1
ATOM 693 N N . GLU A 1 86 ? -16.218 5.600 8.854 1.00 88.38 86 GLU A N 1
ATOM 694 C CA . GLU A 1 86 ? -17.194 6.612 9.245 1.00 88.38 86 GLU A CA 1
ATOM 695 C C . GLU A 1 86 ? -16.580 7.655 10.184 1.00 88.38 86 GLU A C 1
ATOM 697 O O . GLU A 1 86 ? -17.006 8.809 10.187 1.00 88.38 86 GLU A O 1
ATOM 702 N N . THR A 1 87 ? -15.570 7.268 10.973 1.00 91.31 87 THR A N 1
ATOM 703 C CA . THR A 1 87 ? -15.010 8.122 12.031 1.00 91.31 87 THR A CA 1
ATOM 704 C C . THR A 1 87 ? -13.694 8.806 11.664 1.00 91.31 87 THR A C 1
ATOM 706 O O . THR A 1 87 ? -13.358 9.815 12.280 1.00 91.31 87 THR A O 1
ATOM 709 N N . ASP A 1 88 ? -12.942 8.283 10.691 1.00 93.62 88 ASP A N 1
ATOM 710 C CA . ASP A 1 88 ? -11.651 8.823 10.257 1.00 93.62 88 ASP A CA 1
ATOM 711 C C . ASP A 1 88 ? -11.712 9.257 8.784 1.00 93.62 88 ASP A C 1
ATOM 713 O O . ASP A 1 88 ? -11.803 8.453 7.851 1.00 93.62 88 ASP A O 1
ATOM 717 N N . THR A 1 89 ? -11.646 10.571 8.564 1.00 94.69 89 THR A N 1
ATOM 718 C CA . THR A 1 89 ? -11.737 11.171 7.228 1.00 94.69 89 THR A CA 1
ATOM 719 C C . THR A 1 89 ? -10.544 10.825 6.337 1.00 94.69 89 THR A C 1
ATOM 721 O O . THR A 1 89 ? -10.709 10.761 5.116 1.00 94.69 89 THR A O 1
ATOM 724 N N . MET A 1 90 ? -9.361 10.565 6.906 1.00 94.69 90 MET A N 1
ATOM 725 C CA . MET A 1 90 ? -8.178 10.158 6.145 1.00 94.69 90 MET A CA 1
ATOM 726 C C . MET A 1 90 ? -8.326 8.718 5.659 1.00 94.69 90 MET A C 1
ATOM 728 O O . MET A 1 90 ? -8.122 8.454 4.473 1.00 94.69 90 MET A O 1
ATOM 732 N N . VAL A 1 91 ? -8.757 7.803 6.535 1.00 95.25 91 VAL A N 1
ATOM 733 C CA . VAL A 1 91 ? -9.025 6.402 6.159 1.00 95.25 91 VAL A CA 1
ATOM 734 C C . VAL A 1 91 ? -10.149 6.327 5.121 1.00 95.25 91 VAL A C 1
ATOM 736 O O . VAL A 1 91 ? -10.015 5.646 4.102 1.00 95.25 91 VAL A O 1
ATOM 739 N N . SER A 1 92 ? -11.228 7.086 5.322 1.00 95.38 92 SER A N 1
ATOM 740 C CA . SER A 1 92 ? -12.346 7.171 4.375 1.00 95.38 92 SER A CA 1
ATOM 741 C C . SER A 1 92 ? -11.906 7.683 2.993 1.00 95.38 92 SER A C 1
ATOM 743 O O . SER A 1 92 ? -12.284 7.130 1.953 1.00 95.38 92 SER A O 1
ATOM 745 N N . SER A 1 93 ? -11.031 8.695 2.966 1.00 96.12 93 SER A N 1
ATOM 746 C CA . SER A 1 93 ? -10.458 9.233 1.725 1.00 96.12 93 SER A CA 1
ATOM 747 C C . SER A 1 93 ? -9.558 8.218 1.014 1.00 96.12 93 SER A C 1
ATOM 749 O O . SER A 1 93 ? -9.643 8.086 -0.206 1.00 96.12 93 SER A O 1
ATOM 751 N N . LEU A 1 94 ? -8.742 7.459 1.755 1.00 96.50 94 LEU A N 1
ATOM 752 C CA . LEU A 1 94 ? -7.894 6.399 1.193 1.00 96.50 94 LEU A CA 1
ATOM 753 C C . LEU A 1 94 ? -8.718 5.288 0.544 1.00 96.50 94 LEU A C 1
ATOM 755 O O . LEU A 1 94 ? -8.415 4.875 -0.570 1.00 96.50 94 LEU A O 1
ATOM 759 N N . LEU A 1 95 ? -9.794 4.837 1.186 1.00 95.25 95 LEU A N 1
ATOM 760 C CA . LEU A 1 95 ? -10.674 3.828 0.589 1.00 95.25 95 LEU A CA 1
ATOM 761 C C . LEU 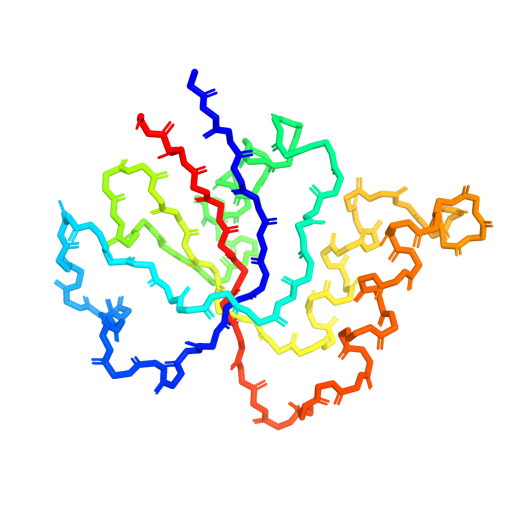A 1 95 ? -11.416 4.342 -0.626 1.00 95.25 95 LEU A C 1
ATOM 763 O O . LEU A 1 95 ? -11.579 3.615 -1.603 1.00 95.25 95 LEU A O 1
ATOM 767 N N . THR A 1 96 ? -11.866 5.593 -0.574 1.00 96.31 96 THR A N 1
ATOM 768 C CA . THR A 1 96 ? -12.492 6.236 -1.728 1.00 96.31 96 THR A CA 1
ATOM 769 C C . THR A 1 96 ? -11.519 6.278 -2.902 1.00 96.31 96 THR A C 1
ATOM 771 O O . THR A 1 96 ? -11.906 5.929 -4.014 1.00 96.31 96 THR A O 1
ATOM 774 N N . PHE A 1 97 ? -10.252 6.611 -2.646 1.00 97.94 97 PHE A N 1
ATOM 775 C CA . PHE A 1 97 ? -9.190 6.553 -3.645 1.00 97.94 97 PHE A CA 1
ATOM 776 C C . PHE A 1 97 ? -8.995 5.131 -4.195 1.00 97.94 97 PHE A C 1
ATOM 778 O O . PHE A 1 97 ? -9.051 4.942 -5.407 1.00 97.94 97 PHE A O 1
ATOM 785 N N . VAL A 1 98 ? -8.849 4.117 -3.333 1.00 97.62 98 VAL A N 1
ATOM 786 C CA . VAL A 1 98 ? -8.659 2.715 -3.760 1.00 97.62 98 VAL A CA 1
ATOM 787 C C . VAL A 1 98 ? -9.822 2.220 -4.622 1.00 97.62 98 VAL A C 1
ATOM 789 O O . VAL A 1 98 ? -9.601 1.562 -5.633 1.00 97.62 98 VAL A O 1
ATOM 792 N N . ARG A 1 99 ? -11.062 2.585 -4.283 1.00 95.88 99 ARG A N 1
ATOM 793 C CA . ARG A 1 99 ? -12.264 2.211 -5.051 1.00 95.88 99 ARG A CA 1
ATOM 794 C C . ARG A 1 99 ? -12.331 2.837 -6.447 1.00 95.88 99 ARG A C 1
ATOM 796 O O . ARG A 1 99 ? -13.116 2.371 -7.268 1.00 95.88 99 ARG A O 1
ATOM 803 N N . GLN A 1 100 ? -11.558 3.889 -6.707 1.00 97.44 100 GLN A N 1
ATOM 804 C CA . GLN A 1 100 ? -11.473 4.552 -8.011 1.00 97.44 100 GLN A CA 1
ATOM 805 C C . GLN A 1 100 ? -10.344 3.997 -8.891 1.00 97.44 100 GLN A C 1
ATOM 807 O O . GLN A 1 100 ? -10.247 4.379 -10.058 1.00 97.44 100 GLN A O 1
ATOM 812 N N . LEU A 1 101 ? -9.495 3.116 -8.353 1.00 98.00 101 LEU A N 1
ATOM 813 C CA . LEU A 1 101 ? -8.416 2.480 -9.102 1.00 98.00 101 LEU A CA 1
ATOM 814 C C . LEU A 1 101 ? -8.948 1.463 -10.122 1.00 98.00 101 LEU A C 1
ATOM 816 O O . LEU A 1 101 ? -10.058 0.939 -10.015 1.00 98.00 101 LEU A O 1
ATOM 820 N N . ASP A 1 102 ? -8.122 1.165 -11.123 1.00 97.81 102 ASP A N 1
ATOM 821 C CA . ASP A 1 102 ? -8.420 0.145 -12.123 1.00 97.81 102 ASP A CA 1
ATOM 822 C C . ASP A 1 102 ? -8.277 -1.248 -11.494 1.00 97.81 102 ASP A C 1
ATOM 824 O O . ASP A 1 102 ? -7.175 -1.697 -11.186 1.00 97.81 102 ASP A O 1
ATOM 828 N N . ASN A 1 103 ? -9.400 -1.951 -11.328 1.00 96.56 103 ASN A N 1
ATOM 829 C CA . ASN A 1 103 ? -9.448 -3.277 -10.702 1.00 96.56 103 ASN A CA 1
ATOM 830 C C . ASN A 1 103 ? -8.707 -4.375 -11.486 1.00 96.56 103 ASN A C 1
ATOM 832 O O . ASN A 1 103 ? -8.564 -5.484 -10.979 1.00 96.56 103 ASN A O 1
ATOM 836 N N . THR A 1 104 ? -8.249 -4.097 -12.710 1.00 96.88 104 THR A N 1
ATOM 837 C CA . THR A 1 104 ? -7.450 -5.035 -13.514 1.00 96.88 104 THR A CA 1
ATOM 838 C C . THR A 1 104 ? -5.943 -4.842 -13.348 1.00 96.88 104 THR A C 1
ATOM 840 O O . THR A 1 104 ? -5.165 -5.656 -13.846 1.00 96.88 104 THR A O 1
ATOM 843 N N . LYS A 1 105 ? -5.521 -3.789 -12.636 1.00 97.69 105 LYS A N 1
ATOM 844 C CA . LYS A 1 105 ? -4.117 -3.429 -12.433 1.00 97.69 105 LYS A CA 1
ATOM 845 C C . LYS A 1 105 ? -3.678 -3.666 -10.996 1.00 97.69 105 LYS A C 1
ATOM 847 O O . LYS A 1 105 ? -4.473 -3.586 -10.064 1.00 97.69 105 LYS A O 1
ATOM 852 N N . GLN A 1 106 ? -2.388 -3.934 -10.839 1.00 97.94 106 GLN A N 1
ATOM 853 C CA . GLN A 1 106 ? -1.737 -3.998 -9.538 1.00 97.94 106 GLN A CA 1
ATOM 854 C C . GLN A 1 106 ? -1.096 -2.652 -9.203 1.00 97.94 106 GLN A C 1
ATOM 856 O O . GLN A 1 106 ? -0.689 -1.899 -10.088 1.00 97.94 106 GLN A O 1
ATOM 861 N N . TYR A 1 107 ? -0.988 -2.384 -7.909 1.00 98.44 107 TYR A N 1
ATOM 862 C CA . TYR A 1 107 ? -0.420 -1.172 -7.342 1.00 98.44 107 TYR A CA 1
ATOM 863 C C . TYR A 1 107 ? 0.546 -1.532 -6.214 1.00 98.44 107 TYR A C 1
ATOM 865 O O . TYR A 1 107 ? 0.456 -2.614 -5.629 1.00 98.44 107 TYR A O 1
ATOM 873 N N . GLY A 1 108 ? 1.475 -0.627 -5.912 1.00 97.88 108 GLY A N 1
ATOM 874 C CA . GLY A 1 108 ? 2.452 -0.822 -4.849 1.00 97.88 108 GLY A CA 1
ATOM 875 C C . GLY A 1 108 ? 1.929 -0.268 -3.534 1.00 97.88 108 GLY A C 1
ATOM 876 O O . GLY A 1 108 ? 1.709 0.932 -3.447 1.00 97.88 108 GLY A O 1
ATOM 877 N N . LEU A 1 109 ? 1.758 -1.089 -2.502 1.00 98.19 109 LEU A N 1
ATOM 878 C CA . LEU A 1 109 ? 1.645 -0.597 -1.129 1.00 98.19 109 LEU A CA 1
ATOM 879 C C . LEU A 1 109 ? 3.054 -0.465 -0.556 1.00 98.19 109 LEU A C 1
ATOM 881 O O . LEU A 1 109 ? 3.722 -1.469 -0.309 1.00 98.19 109 LEU A O 1
ATOM 885 N N . VAL A 1 110 ? 3.495 0.776 -0.394 1.00 96.94 110 VAL A N 1
ATOM 886 C CA . VAL A 1 110 ? 4.864 1.130 -0.024 1.00 96.94 110 VAL A CA 1
ATOM 887 C C . VAL A 1 110 ? 4.904 1.531 1.439 1.00 96.94 110 VAL A C 1
ATOM 889 O O . VAL A 1 110 ? 4.093 2.349 1.874 1.00 96.94 110 VAL A O 1
ATOM 892 N N . ALA A 1 111 ? 5.867 0.995 2.181 1.00 96.25 111 ALA A N 1
ATOM 893 C CA . ALA A 1 111 ? 6.251 1.473 3.501 1.00 96.25 111 ALA A CA 1
ATOM 894 C C . ALA A 1 111 ? 7.734 1.838 3.473 1.00 96.25 111 ALA A C 1
ATOM 896 O O . ALA A 1 111 ? 8.564 0.993 3.149 1.00 96.25 111 ALA A O 1
ATOM 897 N N . SER A 1 112 ? 8.053 3.094 3.784 1.00 94.69 112 SER A N 1
ATOM 898 C CA . SER A 1 112 ? 9.398 3.646 3.629 1.00 94.69 112 SER A CA 1
ATOM 899 C C . SER A 1 112 ? 9.845 4.417 4.863 1.00 94.69 112 SER A C 1
ATOM 901 O O . SER A 1 112 ? 9.117 5.273 5.366 1.00 94.69 112 SER A O 1
ATOM 903 N N . GLU A 1 113 ? 11.069 4.154 5.305 1.00 91.50 113 GLU A N 1
ATOM 904 C CA . GLU A 1 113 ? 11.829 5.008 6.212 1.00 91.50 113 GLU A CA 1
ATOM 905 C C . GLU A 1 113 ? 12.564 6.061 5.374 1.00 91.50 113 GLU A C 1
ATOM 907 O O . GLU A 1 113 ? 13.434 5.739 4.566 1.00 91.50 113 GLU A O 1
ATOM 912 N N . MET A 1 114 ? 12.186 7.325 5.536 1.00 77.88 114 MET A N 1
ATOM 913 C CA . MET A 1 114 ? 12.884 8.472 4.965 1.00 77.88 114 MET A CA 1
ATOM 914 C C . MET A 1 114 ? 13.911 8.979 5.988 1.00 77.88 114 MET A C 1
ATOM 916 O O . MET A 1 114 ? 13.593 9.212 7.166 1.00 77.88 114 MET A O 1
ATOM 920 N N . SER A 1 115 ? 15.159 9.111 5.535 1.00 59.97 115 SER A N 1
ATOM 921 C CA . SER A 1 115 ? 16.286 9.665 6.296 1.00 59.97 115 SER A CA 1
ATOM 922 C C . SER A 1 115 ? 16.328 11.184 6.246 1.00 59.97 115 SER A C 1
ATOM 924 O O . SER A 1 115 ? 16.264 11.706 5.109 1.00 59.97 115 SER A O 1
#

Sequence (115 aa):
MDIEVFIGDLSDPDFDYETGSWSGNIPKRISGYFPNPHNIFPKLVDKIDKKEITGRQTDWGSWTAILYPNELTNVIIDLYGEQSFETDTMVSSLLTFVRQLDNTKQYGLVASEMS

Solvent-accessible surface area (backbone atoms only — not comparable to full-atom values): 6345 Å² total; per-residue (Å²): 126,49,56,47,26,37,40,17,40,66,80,32,88,80,33,47,89,85,79,36,51,71,66,81,30,58,45,53,72,74,55,70,73,50,82,64,25,79,72,43,43,64,54,53,53,50,33,31,76,70,60,76,42,58,47,46,76,23,21,88,49,26,34,38,27,63,34,38,40,70,53,50,50,50,52,51,36,73,74,62,40,72,71,34,53,83,76,30,71,67,57,31,48,51,52,55,51,43,73,70,51,63,76,92,43,64,31,23,48,33,30,33,56,46,128

Mean predicted aligned error: 3.44 Å

Foldseek 3Di:
DDKWWAKADPPAPQADQPPAPQPPRDHHGDDDTDPPLVQVLVVVVVCCVVVVFPWDARYPFKIKTKDFLVVVLVSLCVRQNPVCCVVPPRSVRRNVVSVPDDRVGIIIGMIGDDD

Secondary structure (DSSP, 8-state):
-EEEEEEE-TT-TT--TTT--TTT--PPB-SPPPSSHHHHHHHHHHHHHTTSS-EEEEETTEEEEEE-HHHHHHHHHHHH-TTHHHH-HHHHHHHHHHHTS-TTS-EEEEEEEE-